Protein AF-A0A1W1XRQ3-F1 (afdb_monomer_lite)

InterPro domains:
  IPR025668 Transposase DDE domain [PF13751] (1-45)

Organism: NCBI:txid1121390

Secondary structure (DSSP, 8-state):
-----SHHHHHHHHHTT--S-SS-SHHHHHHHHHHHHHHHHHHHHHHHHHTTSS---HHHHHHH--

pLDDT: mean 87.92, std 11.57, range [51.88, 97.88]

Radius of gyration: 15.95 Å; chains: 1; bounding box: 31×28×40 Å

Sequence (66 aa):
RRKAIVEPVFGHMKNLGFRGFRLRGLEKVRGEFALMCAAHNLLKIVKAVAEGIINIDQRAIRAQAA

Foldseek 3Di:
DPDPDCVVVVVVLVVVVCPDDPDDDDVVSVVVVVVSVVVVVVVVVVVCVVVVVDDDDPVVVVVVVD

Structure (mmCIF, N/CA/C/O backbone):
data_AF-A0A1W1XRQ3-F1
#
_entry.id   AF-A0A1W1XRQ3-F1
#
loop_
_atom_site.group_PDB
_atom_site.id
_atom_site.type_symbol
_atom_site.label_atom_id
_atom_site.label_alt_id
_atom_site.label_comp_id
_atom_site.label_asym_id
_atom_site.label_entity_id
_atom_site.label_seq_id
_atom_site.pdbx_PDB_ins_code
_atom_site.Cartn_x
_atom_site.Cartn_y
_atom_site.Cartn_z
_atom_site.occupancy
_atom_site.B_iso_or_equiv
_atom_site.auth_seq_id
_atom_site.auth_comp_id
_atom_site.auth_asym_id
_atom_site.auth_atom_id
_atom_site.pdbx_PDB_model_num
ATOM 1 N N . ARG A 1 1 ? 10.447 -19.287 -0.424 1.00 51.88 1 ARG A N 1
ATOM 2 C CA . ARG A 1 1 ? 9.260 -19.411 0.465 1.00 51.88 1 ARG A CA 1
ATOM 3 C C . ARG A 1 1 ? 8.885 -18.009 0.960 1.00 51.88 1 ARG A C 1
ATOM 5 O O . ARG A 1 1 ? 9.761 -17.352 1.510 1.00 51.88 1 ARG A O 1
ATOM 12 N N . ARG A 1 2 ? 7.663 -17.494 0.725 1.00 59.06 2 ARG A N 1
ATOM 13 C CA . ARG A 1 2 ? 7.229 -16.221 1.349 1.00 59.06 2 ARG A CA 1
ATOM 14 C C . ARG A 1 2 ? 7.179 -16.434 2.864 1.00 59.06 2 ARG A C 1
ATOM 16 O O . ARG A 1 2 ? 6.646 -17.447 3.309 1.00 59.06 2 ARG A O 1
ATOM 23 N N . LYS A 1 3 ? 7.766 -15.523 3.641 1.00 63.88 3 LYS A N 1
ATOM 24 C CA . LYS A 1 3 ? 7.633 -15.543 5.102 1.00 63.88 3 LYS A CA 1
ATOM 25 C C . LYS A 1 3 ? 6.143 -15.364 5.433 1.00 63.88 3 LYS A C 1
ATOM 27 O O . LYS A 1 3 ? 5.531 -14.435 4.920 1.00 63.88 3 LYS A O 1
ATOM 32 N N . ALA A 1 4 ? 5.567 -16.271 6.224 1.00 74.94 4 ALA A N 1
ATOM 33 C CA . ALA A 1 4 ? 4.144 -16.255 6.596 1.00 74.94 4 ALA A CA 1
ATOM 34 C C . ALA A 1 4 ? 3.808 -15.201 7.670 1.00 74.94 4 ALA A C 1
ATOM 36 O O . ALA A 1 4 ? 2.649 -15.000 8.008 1.00 74.94 4 ALA A O 1
ATOM 37 N N . ILE A 1 5 ? 4.832 -14.533 8.201 1.00 83.38 5 ILE A N 1
ATOM 38 C CA . ILE A 1 5 ? 4.696 -13.481 9.199 1.00 83.38 5 ILE A CA 1
ATOM 39 C C . ILE A 1 5 ? 4.284 -12.155 8.558 1.00 83.38 5 ILE A C 1
ATOM 41 O O . ILE A 1 5 ? 4.783 -11.774 7.495 1.00 83.38 5 ILE A O 1
ATOM 45 N N . VAL A 1 6 ? 3.368 -11.448 9.217 1.00 85.12 6 VAL A N 1
ATOM 46 C CA . VAL A 1 6 ? 2.797 -10.189 8.722 1.00 85.12 6 VAL A CA 1
ATOM 47 C C . VAL A 1 6 ? 3.638 -8.965 9.094 1.00 85.12 6 VAL A C 1
ATOM 49 O O . VAL A 1 6 ? 3.546 -7.948 8.402 1.00 85.12 6 VAL A O 1
ATOM 52 N N . GLU A 1 7 ? 4.501 -9.040 10.120 1.00 90.19 7 GLU A N 1
ATOM 53 C CA . GLU A 1 7 ? 5.285 -7.878 10.573 1.00 90.19 7 GLU A CA 1
ATOM 54 C C . GLU A 1 7 ? 6.143 -7.234 9.471 1.00 90.19 7 GLU A C 1
ATOM 56 O O . GLU A 1 7 ? 6.140 -6.003 9.382 1.00 90.19 7 GLU A O 1
ATOM 61 N N . PRO A 1 8 ? 6.821 -7.986 8.577 1.00 89.19 8 PRO A N 1
ATOM 62 C CA . PRO A 1 8 ? 7.619 -7.383 7.510 1.00 89.19 8 PRO A CA 1
ATOM 63 C C . PRO A 1 8 ? 6.786 -6.533 6.547 1.00 89.19 8 PRO A C 1
ATOM 65 O O . PRO A 1 8 ? 7.251 -5.502 6.062 1.00 89.19 8 PRO A O 1
ATOM 68 N N . VAL A 1 9 ? 5.541 -6.939 6.279 1.00 87.25 9 VAL A N 1
ATOM 69 C CA . VAL A 1 9 ? 4.641 -6.196 5.386 1.00 87.25 9 VAL A CA 1
ATOM 70 C C . VAL A 1 9 ? 4.248 -4.874 6.038 1.00 87.25 9 VAL A C 1
ATOM 72 O O . VAL A 1 9 ? 4.338 -3.824 5.402 1.00 87.25 9 VAL A O 1
ATOM 75 N N . PHE A 1 10 ? 3.904 -4.896 7.328 1.00 88.88 10 PHE A N 1
ATOM 76 C CA . PHE A 1 10 ? 3.613 -3.679 8.086 1.00 88.88 10 PHE A CA 1
ATOM 77 C C . PHE A 1 10 ? 4.834 -2.763 8.231 1.00 88.88 10 PHE A C 1
ATOM 79 O O . PHE A 1 10 ? 4.691 -1.546 8.111 1.00 88.88 10 PHE A O 1
ATOM 86 N N . GLY A 1 11 ? 6.034 -3.317 8.425 1.00 92.31 11 GLY A N 1
ATOM 87 C CA . GLY A 1 11 ? 7.283 -2.550 8.433 1.00 92.31 11 GLY A CA 1
ATOM 88 C C . GLY A 1 11 ? 7.526 -1.825 7.108 1.00 92.31 11 GLY A C 1
ATOM 89 O O . GLY A 1 11 ? 7.789 -0.623 7.093 1.00 92.31 11 GLY A O 1
ATOM 90 N N . HIS A 1 12 ? 7.346 -2.516 5.980 1.00 92.00 12 HIS A N 1
ATOM 91 C CA . HIS A 1 12 ? 7.461 -1.895 4.660 1.00 92.00 12 HIS A CA 1
ATOM 92 C C . HIS A 1 12 ? 6.413 -0.812 4.413 1.00 92.00 12 HIS A C 1
ATOM 94 O O . HIS A 1 12 ? 6.765 0.257 3.922 1.00 92.00 12 HIS A O 1
ATOM 100 N N . MET A 1 13 ? 5.145 -1.053 4.759 1.00 93.31 13 MET A N 1
ATOM 101 C CA . MET A 1 13 ? 4.097 -0.036 4.605 1.00 93.31 13 MET A CA 1
ATOM 102 C C . MET A 1 13 ? 4.427 1.225 5.414 1.00 93.31 13 MET A C 1
ATOM 104 O O . MET A 1 13 ? 4.331 2.334 4.890 1.00 93.31 13 MET A O 1
ATOM 108 N N . LYS A 1 14 ? 4.928 1.067 6.644 1.00 92.88 14 LYS A N 1
ATOM 109 C CA . LYS A 1 14 ? 5.407 2.187 7.467 1.00 92.88 14 LYS A CA 1
ATOM 110 C C . LYS A 1 14 ? 6.571 2.941 6.814 1.00 92.88 14 LYS A C 1
ATOM 112 O O . LYS A 1 14 ? 6.579 4.169 6.845 1.00 92.88 14 LYS A O 1
ATOM 117 N N . ASN A 1 15 ? 7.524 2.235 6.203 1.00 94.00 15 ASN A N 1
ATOM 118 C CA . ASN A 1 15 ? 8.654 2.853 5.495 1.00 94.00 15 ASN A CA 1
ATOM 119 C C . ASN A 1 15 ? 8.231 3.588 4.214 1.00 94.00 15 ASN A C 1
ATOM 121 O O . ASN A 1 15 ? 8.871 4.563 3.842 1.00 94.00 15 ASN A O 1
ATOM 125 N N . LEU A 1 16 ? 7.127 3.176 3.584 1.00 92.88 16 LEU A N 1
ATOM 126 C CA . LEU A 1 16 ? 6.498 3.894 2.468 1.00 92.88 16 LEU A CA 1
ATOM 127 C C . LEU A 1 16 ? 5.694 5.130 2.917 1.00 92.88 16 LEU A C 1
ATOM 129 O O . LEU A 1 16 ? 5.089 5.797 2.086 1.00 92.88 16 LEU A O 1
ATOM 133 N N . GLY A 1 17 ? 5.671 5.438 4.218 1.00 92.31 17 GLY A N 1
ATOM 134 C CA . GLY A 1 17 ? 4.970 6.599 4.769 1.00 92.31 17 GLY A CA 1
ATOM 135 C C . GLY A 1 17 ? 3.551 6.315 5.264 1.00 92.31 17 GLY A C 1
ATOM 136 O O . GLY A 1 17 ? 2.885 7.235 5.736 1.00 92.31 17 GLY A O 1
ATOM 137 N N . PHE A 1 18 ? 3.081 5.062 5.240 1.00 94.00 18 PHE A N 1
ATOM 138 C CA . PHE A 1 18 ? 1.781 4.698 5.810 1.00 94.00 18 PHE A CA 1
ATOM 139 C C . PHE A 1 18 ? 1.865 4.656 7.345 1.00 94.00 18 PHE A C 1
ATOM 141 O O . PHE A 1 18 ? 2.211 3.636 7.948 1.00 94.00 18 PHE A O 1
ATOM 148 N N . ARG A 1 19 ? 1.624 5.805 7.989 1.00 92.00 19 ARG A N 1
ATOM 149 C CA . ARG A 1 19 ? 1.729 5.978 9.453 1.00 92.00 19 ARG A CA 1
ATOM 150 C C . ARG A 1 19 ? 0.411 5.774 10.200 1.00 92.00 19 ARG A C 1
ATOM 152 O O . ARG A 1 19 ? 0.439 5.548 11.404 1.00 92.00 19 ARG A O 1
ATOM 159 N N . GLY A 1 20 ? -0.716 5.814 9.499 1.00 93.12 20 GLY A N 1
ATOM 160 C CA . GLY A 1 20 ? -2.041 5.623 10.072 1.00 93.12 20 GLY A CA 1
ATOM 161 C C . GLY A 1 20 ? -3.132 5.804 9.025 1.00 93.12 20 GLY A C 1
ATOM 162 O O . GLY A 1 20 ? -2.856 6.230 7.905 1.00 93.12 20 GLY A O 1
ATOM 163 N N . PHE A 1 21 ? -4.362 5.480 9.412 1.00 95.38 21 PHE A N 1
ATOM 164 C CA . PHE A 1 21 ? -5.542 5.684 8.579 1.00 95.38 21 PHE A CA 1
ATOM 165 C C . PHE A 1 21 ? -5.985 7.144 8.617 1.00 95.38 21 PHE A C 1
ATOM 167 O O . PHE A 1 21 ? -6.028 7.766 9.684 1.00 95.38 21 PHE A O 1
ATOM 174 N N . ARG A 1 22 ? -6.327 7.689 7.453 1.00 94.62 22 ARG A N 1
ATOM 175 C CA . ARG A 1 22 ? -6.883 9.037 7.303 1.00 94.62 22 ARG A CA 1
ATOM 176 C C . ARG A 1 22 ? -8.401 9.027 7.417 1.00 94.62 22 ARG A C 1
ATOM 178 O O . ARG A 1 22 ? -8.983 10.023 7.848 1.00 94.62 22 ARG A O 1
ATOM 185 N N . LEU A 1 23 ? -9.043 7.927 7.029 1.00 96.88 23 LEU A N 1
ATOM 186 C CA . LEU A 1 23 ? -10.490 7.772 7.112 1.00 96.88 23 LEU A CA 1
ATOM 187 C C . LEU A 1 23 ? -10.914 7.215 8.477 1.00 96.88 23 LEU A C 1
ATOM 189 O O . LEU A 1 23 ? -10.148 6.563 9.185 1.00 96.88 23 LEU A O 1
ATOM 193 N N . ARG A 1 24 ? -12.168 7.482 8.853 1.00 96.31 24 ARG A N 1
ATOM 194 C CA . ARG A 1 24 ? -12.793 6.976 10.083 1.00 96.31 24 ARG A CA 1
ATOM 195 C C . ARG A 1 24 ? -13.976 6.074 9.741 1.00 96.31 24 ARG A C 1
ATOM 197 O O . ARG A 1 24 ? -14.686 6.330 8.769 1.00 96.31 24 ARG A O 1
ATOM 204 N N . GLY A 1 25 ? -14.198 5.059 10.574 1.00 97.06 25 GLY A N 1
ATOM 205 C CA . GLY A 1 25 ? -15.212 4.022 10.364 1.00 97.06 25 GLY A CA 1
ATOM 206 C C . GLY A 1 25 ? -14.665 2.818 9.592 1.00 97.06 25 GLY A C 1
ATOM 207 O O . GLY A 1 25 ? -13.876 2.969 8.660 1.00 97.06 25 GLY A O 1
ATOM 208 N N . LEU A 1 26 ? -15.081 1.613 9.996 1.00 96.94 26 LEU A N 1
ATOM 209 C CA . LEU A 1 26 ? -14.509 0.344 9.527 1.00 96.94 26 LEU A CA 1
ATOM 210 C C . LEU A 1 26 ? -14.592 0.172 8.005 1.00 96.94 26 LEU A C 1
ATOM 212 O O . LEU A 1 26 ? -13.629 -0.260 7.381 1.00 96.94 26 LEU A O 1
ATOM 216 N N . GLU A 1 27 ? -15.730 0.519 7.411 1.00 97.88 27 GLU A N 1
ATOM 217 C CA . GLU A 1 27 ? -15.956 0.396 5.969 1.00 97.88 27 GLU A CA 1
ATOM 218 C C . GLU A 1 27 ? -14.960 1.243 5.162 1.00 97.88 27 GLU A C 1
ATOM 220 O O . GLU A 1 27 ? -14.278 0.742 4.269 1.00 97.88 27 GLU A O 1
ATOM 225 N N . LYS A 1 28 ? -14.799 2.515 5.535 1.00 97.31 28 LYS A N 1
ATOM 226 C CA . LYS A 1 28 ? -13.885 3.440 4.856 1.00 97.31 28 LYS A CA 1
ATOM 227 C C . LYS A 1 28 ? -12.422 3.048 5.064 1.00 97.31 28 LYS A C 1
ATOM 229 O O . LYS A 1 28 ? -11.642 3.055 4.115 1.00 97.31 28 LYS A O 1
ATOM 234 N N . VAL A 1 29 ? -12.064 2.645 6.285 1.00 97.56 29 VAL A N 1
ATOM 235 C CA . VAL A 1 29 ? -10.720 2.147 6.626 1.00 97.56 29 VAL A CA 1
ATOM 236 C C . VAL A 1 29 ? -10.369 0.890 5.827 1.00 97.56 29 VAL A C 1
ATOM 238 O O . VAL A 1 29 ? -9.234 0.755 5.373 1.00 97.56 29 VAL A O 1
ATOM 241 N N . ARG A 1 30 ? -11.331 -0.014 5.593 1.00 97.44 30 ARG A N 1
ATOM 242 C CA . ARG A 1 30 ? -11.128 -1.182 4.721 1.00 97.44 30 ARG A CA 1
ATOM 243 C C . ARG A 1 30 ? -10.772 -0.767 3.296 1.00 97.44 30 ARG A C 1
ATOM 245 O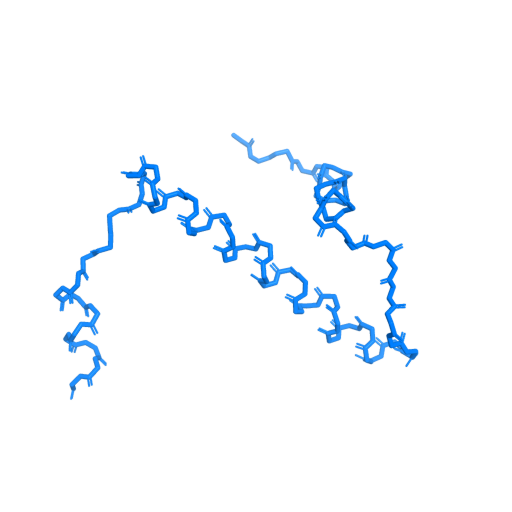 O . ARG A 1 30 ? -9.832 -1.326 2.736 1.00 97.44 30 ARG A O 1
ATOM 252 N N . GLY A 1 31 ? -11.477 0.218 2.738 1.00 97.50 31 GLY A N 1
ATOM 253 C CA . GLY A 1 31 ? -11.158 0.773 1.420 1.00 97.50 31 GLY A CA 1
ATOM 254 C C . GLY A 1 31 ? -9.758 1.393 1.367 1.00 97.50 31 GLY A C 1
ATOM 255 O O . GLY A 1 31 ? -8.980 1.093 0.464 1.00 97.50 31 GLY A O 1
ATOM 256 N N . GLU A 1 32 ? -9.400 2.192 2.376 1.00 96.81 32 GLU A N 1
ATOM 257 C CA . GLU A 1 32 ? -8.069 2.802 2.489 1.00 96.81 32 GLU A CA 1
ATOM 258 C C . GLU A 1 32 ? -6.955 1.746 2.578 1.00 96.81 32 GLU A C 1
ATOM 260 O O . GLU A 1 32 ? -5.947 1.834 1.873 1.00 96.81 32 GLU A O 1
ATOM 265 N N . PHE A 1 33 ? -7.150 0.707 3.395 1.00 95.31 33 PHE A N 1
ATOM 266 C CA . PHE A 1 33 ? -6.184 -0.382 3.517 1.00 95.31 33 PHE A CA 1
ATOM 267 C C . PHE A 1 33 ? -6.053 -1.186 2.218 1.00 95.31 33 PHE A C 1
ATOM 269 O O . PHE A 1 33 ? -4.938 -1.499 1.803 1.00 95.31 33 PHE A O 1
ATOM 276 N N . ALA A 1 34 ? -7.168 -1.480 1.540 1.00 96.38 34 ALA A N 1
ATOM 277 C CA . ALA A 1 34 ? -7.158 -2.177 0.256 1.00 96.38 34 ALA A CA 1
ATOM 278 C C . ALA A 1 34 ? -6.385 -1.390 -0.814 1.00 96.38 34 ALA A C 1
ATOM 280 O O . ALA A 1 34 ? -5.569 -1.971 -1.534 1.00 96.38 34 ALA A O 1
ATOM 281 N N . LEU A 1 35 ? -6.575 -0.068 -0.868 1.00 96.31 35 LEU A N 1
ATOM 282 C CA . LEU A 1 35 ? -5.829 0.811 -1.767 1.00 96.31 35 LEU A CA 1
ATOM 283 C C . LEU A 1 35 ? -4.325 0.798 -1.456 1.00 96.31 35 LEU A C 1
ATOM 285 O O . LEU A 1 35 ? -3.509 0.668 -2.370 1.00 96.31 35 LEU A O 1
ATOM 289 N N . MET A 1 36 ? -3.947 0.862 -0.175 1.00 95.44 36 MET A N 1
ATOM 290 C CA . MET A 1 36 ? -2.547 0.747 0.244 1.00 95.44 36 MET A CA 1
ATOM 291 C C . MET A 1 36 ? -1.946 -0.610 -0.162 1.00 95.44 36 MET A C 1
ATOM 293 O O . MET A 1 36 ? -0.842 -0.662 -0.705 1.00 95.44 36 MET A O 1
ATOM 297 N N . CYS A 1 37 ? -2.669 -1.717 0.030 1.00 94.56 37 CYS A N 1
ATOM 298 C CA . CYS A 1 37 ? -2.219 -3.037 -0.416 1.00 94.56 37 CYS A CA 1
ATOM 299 C C . CYS A 1 37 ? -2.047 -3.110 -1.941 1.00 94.56 37 CYS A C 1
ATOM 301 O O . CYS A 1 37 ? -1.045 -3.653 -2.414 1.00 94.56 37 CYS A O 1
ATOM 303 N N . ALA A 1 38 ? -2.982 -2.543 -2.709 1.00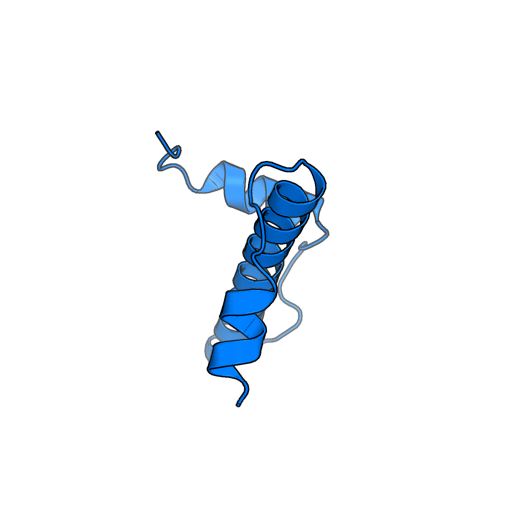 96.25 38 ALA A N 1
ATOM 304 C CA . ALA A 1 38 ? -2.893 -2.485 -4.164 1.00 96.25 38 ALA A CA 1
ATOM 305 C C . ALA A 1 38 ? -1.651 -1.701 -4.610 1.00 96.25 38 ALA A C 1
ATOM 307 O O . ALA A 1 38 ? -0.827 -2.233 -5.354 1.00 96.25 38 ALA A O 1
ATOM 308 N N . ALA A 1 39 ? -1.450 -0.493 -4.079 1.00 95.44 39 ALA A N 1
ATOM 309 C CA . ALA A 1 39 ? -0.276 0.326 -4.373 1.00 95.44 39 ALA A CA 1
ATOM 310 C C . ALA A 1 39 ? 1.038 -0.376 -3.984 1.00 95.44 39 ALA A C 1
ATOM 312 O O . ALA A 1 39 ? 1.999 -0.372 -4.755 1.00 95.44 39 ALA A O 1
ATOM 313 N N . HIS A 1 40 ? 1.080 -1.042 -2.823 1.00 93.62 40 HIS A N 1
ATOM 314 C CA . HIS A 1 40 ? 2.248 -1.811 -2.388 1.00 93.62 40 HIS A CA 1
ATOM 315 C C . HIS A 1 40 ? 2.588 -2.949 -3.362 1.00 93.62 40 HIS A C 1
ATOM 317 O O . HIS A 1 40 ? 3.759 -3.161 -3.687 1.00 93.62 40 HIS A O 1
ATOM 323 N N . ASN A 1 41 ? 1.577 -3.675 -3.845 1.00 93.12 41 ASN A N 1
ATOM 324 C CA . ASN A 1 41 ? 1.765 -4.758 -4.808 1.00 93.12 41 ASN A CA 1
ATOM 325 C C . ASN A 1 41 ? 2.193 -4.231 -6.183 1.00 93.12 41 ASN A C 1
ATOM 327 O O . ASN A 1 41 ? 3.123 -4.777 -6.775 1.00 93.12 41 ASN A O 1
ATOM 331 N N . LEU A 1 42 ? 1.579 -3.145 -6.658 1.00 95.12 42 LEU A N 1
ATOM 332 C CA . LEU A 1 42 ? 1.951 -2.496 -7.917 1.00 95.12 42 LEU A CA 1
ATOM 333 C C . LEU A 1 42 ? 3.401 -2.014 -7.893 1.00 95.12 42 LEU A C 1
ATOM 335 O O . LEU A 1 42 ? 4.143 -2.288 -8.830 1.00 95.12 42 LEU A O 1
ATOM 339 N N . LEU A 1 43 ? 3.847 -1.388 -6.800 1.00 94.44 43 LEU A N 1
ATOM 340 C CA . LEU A 1 43 ? 5.239 -0.954 -6.659 1.00 94.44 43 LEU A CA 1
ATOM 341 C C . LEU A 1 43 ? 6.221 -2.127 -6.788 1.00 94.44 43 LEU A C 1
ATOM 343 O O . LEU A 1 43 ? 7.287 -1.978 -7.378 1.00 94.44 43 LEU A O 1
ATOM 347 N N . LYS A 1 44 ? 5.871 -3.305 -6.260 1.00 91.81 44 LYS A N 1
ATOM 348 C CA . LYS A 1 44 ? 6.698 -4.512 -6.408 1.00 91.81 44 LYS A CA 1
ATOM 349 C C . LYS A 1 44 ? 6.750 -5.000 -7.850 1.00 91.81 44 LYS A C 1
ATOM 351 O O . LYS A 1 44 ? 7.821 -5.395 -8.293 1.00 91.81 44 LYS A O 1
ATOM 356 N N . ILE A 1 45 ? 5.625 -4.964 -8.563 1.00 93.88 45 ILE A N 1
ATOM 357 C CA . ILE A 1 45 ? 5.574 -5.334 -9.982 1.00 93.88 45 ILE A CA 1
ATOM 358 C C . ILE A 1 45 ? 6.428 -4.363 -10.797 1.00 93.88 45 ILE A C 1
ATOM 360 O O . ILE A 1 45 ? 7.295 -4.808 -11.535 1.00 93.88 45 ILE A O 1
ATOM 364 N N . VAL A 1 46 ? 6.253 -3.052 -10.610 1.00 94.50 46 VAL A N 1
ATOM 365 C CA . VAL A 1 46 ? 7.033 -2.025 -11.322 1.00 94.50 46 VAL A CA 1
ATOM 366 C C . VAL A 1 46 ? 8.530 -2.197 -11.073 1.00 94.50 46 VAL A C 1
ATOM 368 O O . VAL A 1 46 ? 9.307 -2.153 -12.020 1.00 94.50 46 VAL A O 1
ATOM 371 N N . LYS A 1 47 ? 8.943 -2.457 -9.825 1.00 94.06 47 LYS A N 1
ATOM 372 C CA . LYS A 1 47 ? 10.348 -2.756 -9.507 1.00 94.06 47 LYS A CA 1
ATOM 373 C C . LYS A 1 47 ? 10.845 -4.012 -10.214 1.00 94.06 47 LYS A C 1
ATOM 375 O O . LYS A 1 47 ? 11.885 -3.962 -10.850 1.00 94.06 47 LYS A O 1
ATOM 380 N N . ALA A 1 48 ? 10.080 -5.100 -10.171 1.00 94.38 48 ALA A N 1
ATOM 381 C CA . ALA A 1 48 ? 10.450 -6.341 -10.843 1.00 94.38 48 ALA A CA 1
ATOM 382 C C . ALA A 1 48 ? 10.544 -6.182 -12.373 1.00 94.38 48 ALA A C 1
ATOM 384 O O . ALA A 1 48 ? 11.379 -6.820 -13.005 1.00 94.38 48 ALA A O 1
ATOM 385 N N . VAL A 1 49 ? 9.717 -5.322 -12.970 1.00 94.12 49 VAL A N 1
ATOM 386 C CA . VAL A 1 49 ? 9.799 -4.970 -14.395 1.00 94.12 49 VAL A CA 1
ATOM 387 C C . VAL A 1 49 ? 11.049 -4.133 -14.674 1.00 94.12 49 VAL A C 1
ATOM 389 O O . VAL A 1 49 ? 11.788 -4.439 -15.603 1.00 94.12 49 VAL A O 1
ATOM 392 N N . ALA A 1 50 ? 11.326 -3.114 -13.854 1.00 93.00 50 ALA A N 1
ATOM 393 C CA . ALA A 1 50 ? 12.507 -2.260 -13.999 1.00 93.00 50 ALA A CA 1
ATOM 394 C C . ALA A 1 50 ? 13.828 -3.029 -13.806 1.00 93.00 50 ALA A C 1
ATOM 396 O O . ALA A 1 50 ? 14.820 -2.728 -14.461 1.00 93.00 50 ALA A O 1
ATOM 397 N N . GLU A 1 51 ? 13.829 -4.040 -12.938 1.00 94.94 51 GLU A N 1
ATOM 398 C CA . GLU A 1 51 ? 14.953 -4.955 -12.704 1.00 94.94 51 GLU A CA 1
ATOM 399 C C . GLU A 1 51 ? 15.065 -6.053 -13.783 1.00 94.94 51 GLU A C 1
ATOM 401 O O . GLU A 1 51 ? 15.975 -6.877 -13.727 1.00 94.94 51 GLU A O 1
ATOM 406 N N . GLY A 1 52 ? 14.149 -6.096 -14.759 1.00 91.38 52 GLY A N 1
ATOM 407 C CA . GLY A 1 52 ? 14.146 -7.091 -15.838 1.00 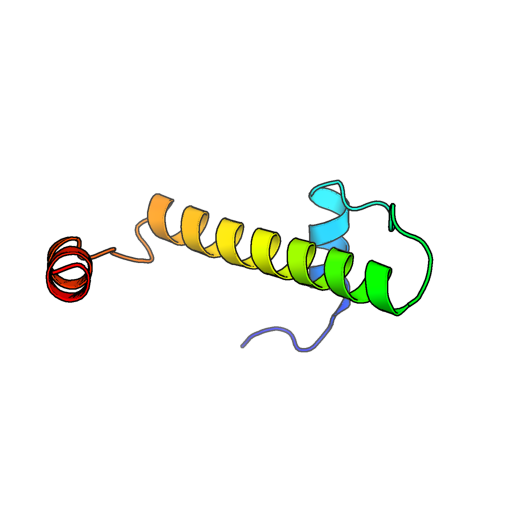91.38 52 GLY A CA 1
ATOM 408 C C . GLY A 1 52 ? 13.727 -8.502 -15.408 1.00 91.38 52 GLY A C 1
ATOM 409 O O . GLY A 1 52 ? 13.869 -9.450 -16.176 1.00 91.38 52 GLY A O 1
ATOM 410 N N . ILE A 1 53 ? 13.195 -8.663 -14.192 1.00 91.88 53 ILE A N 1
ATOM 411 C CA . ILE A 1 53 ? 12.704 -9.946 -13.665 1.00 91.88 53 ILE A CA 1
ATOM 412 C C . ILE A 1 53 ? 11.394 -10.342 -14.358 1.00 91.88 53 ILE A C 1
ATOM 414 O O . ILE A 1 53 ? 11.150 -11.520 -14.616 1.00 91.88 53 ILE A O 1
ATOM 418 N N . ILE A 1 54 ? 10.536 -9.358 -14.645 1.00 89.69 54 ILE A N 1
ATOM 419 C CA . ILE A 1 54 ? 9.274 -9.550 -15.366 1.00 89.69 54 ILE A CA 1
ATOM 420 C C . ILE A 1 54 ? 9.383 -8.876 -16.733 1.00 89.69 54 ILE A C 1
ATOM 422 O O . ILE A 1 54 ? 9.461 -7.652 -16.818 1.00 89.69 54 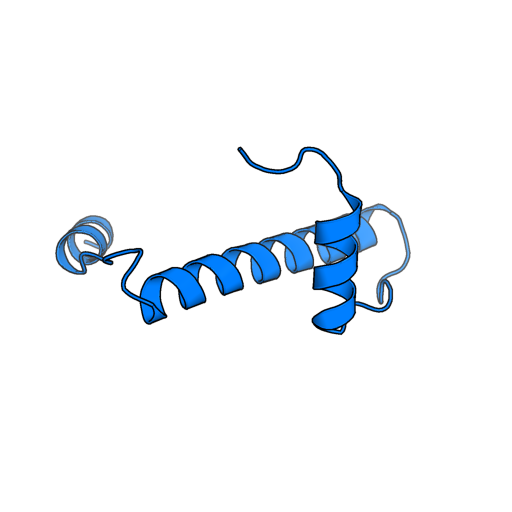ILE A O 1
ATOM 426 N N . ASN A 1 55 ? 9.312 -9.672 -17.801 1.00 86.50 55 ASN A N 1
ATOM 427 C CA . ASN A 1 55 ?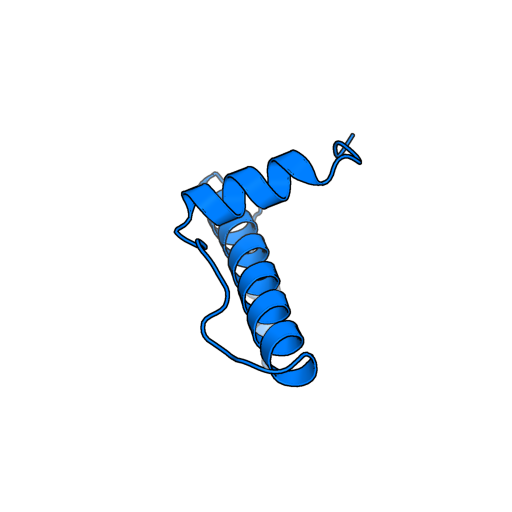 9.207 -9.167 -19.167 1.00 86.50 55 ASN A CA 1
ATOM 428 C C . ASN A 1 55 ? 7.740 -8.932 -19.523 1.00 86.50 55 ASN A C 1
ATOM 430 O O . ASN A 1 55 ? 6.942 -9.869 -19.565 1.00 86.50 55 ASN A O 1
ATOM 434 N N . ILE A 1 56 ? 7.386 -7.676 -19.782 1.00 81.12 56 ILE A N 1
ATOM 435 C CA . ILE A 1 56 ? 6.053 -7.320 -20.259 1.00 81.12 56 ILE A CA 1
ATOM 436 C C . ILE A 1 56 ? 6.040 -7.462 -21.780 1.00 81.12 56 ILE A C 1
ATOM 438 O O . ILE A 1 56 ? 6.595 -6.622 -22.485 1.00 81.12 56 ILE A O 1
ATOM 442 N N . ASP A 1 57 ? 5.389 -8.503 -22.295 1.00 81.19 57 ASP A N 1
ATOM 443 C CA . ASP A 1 57 ? 5.154 -8.612 -23.733 1.00 81.19 57 ASP A CA 1
ATOM 444 C C . ASP A 1 57 ? 4.054 -7.626 -24.164 1.00 81.19 57 ASP A C 1
ATOM 446 O O . ASP A 1 57 ? 2.860 -7.842 -23.934 1.00 81.19 57 ASP A O 1
ATOM 450 N N . GLN A 1 58 ? 4.451 -6.526 -24.810 1.00 74.56 58 GLN A N 1
ATOM 451 C CA . GLN A 1 58 ? 3.503 -5.552 -25.357 1.00 74.56 58 GLN A CA 1
ATOM 452 C C . GLN A 1 58 ? 2.586 -6.134 -26.443 1.00 74.56 58 GLN A C 1
ATOM 454 O O . GLN A 1 58 ? 1.527 -5.550 -26.692 1.00 74.56 58 GLN A O 1
ATOM 459 N N . ARG A 1 59 ? 2.940 -7.254 -27.090 1.00 76.12 59 ARG A N 1
ATOM 460 C CA . ARG A 1 59 ? 2.093 -7.872 -28.125 1.00 76.12 59 ARG A CA 1
ATOM 461 C C . ARG A 1 59 ? 0.837 -8.485 -27.514 1.00 76.12 59 ARG A C 1
ATOM 463 O O . ARG A 1 59 ? -0.254 -8.239 -28.018 1.00 76.12 59 ARG A O 1
ATOM 470 N N . ALA A 1 60 ? 0.981 -9.198 -26.398 1.00 71.94 60 ALA A N 1
ATOM 471 C CA . ALA A 1 60 ? -0.141 -9.782 -25.667 1.00 71.94 60 ALA A CA 1
ATOM 472 C C . ALA A 1 60 ? -1.102 -8.708 -25.127 1.00 71.94 60 ALA A C 1
ATOM 474 O O . ALA A 1 60 ? -2.315 -8.843 -25.265 1.00 71.94 60 ALA A O 1
ATOM 475 N N . ILE A 1 61 ? -0.563 -7.603 -24.594 1.00 71.12 61 ILE A N 1
ATOM 476 C CA . ILE A 1 61 ? -1.375 -6.489 -24.073 1.00 71.12 61 ILE A CA 1
ATOM 477 C C . ILE A 1 61 ? -2.191 -5.829 -25.189 1.00 71.12 61 ILE A C 1
ATOM 479 O O . ILE A 1 61 ? -3.370 -5.537 -25.006 1.00 71.12 61 ILE A O 1
ATOM 483 N N . ARG A 1 62 ? -1.581 -5.599 -26.358 1.00 74.62 62 ARG A N 1
ATOM 484 C CA . ARG A 1 62 ? -2.266 -4.975 -27.500 1.00 74.62 62 ARG A CA 1
ATOM 485 C C . ARG A 1 62 ? -3.324 -5.885 -28.126 1.00 74.62 62 ARG A C 1
ATOM 487 O O . ARG A 1 62 ? -4.333 -5.37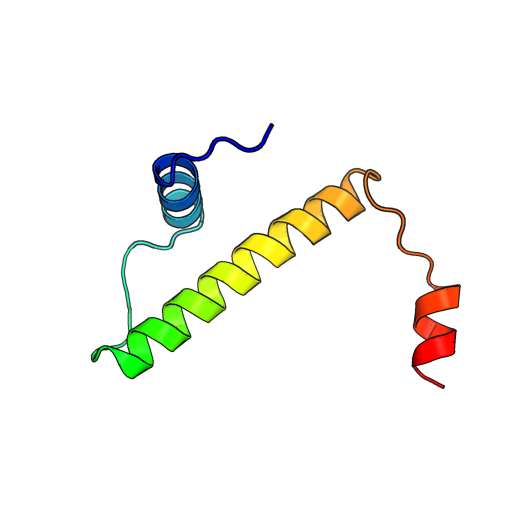1 -28.584 1.00 74.62 62 ARG A O 1
ATOM 494 N N . ALA A 1 63 ? -3.122 -7.203 -28.110 1.00 71.25 63 ALA A N 1
ATOM 495 C CA . ALA A 1 63 ? -4.089 -8.172 -28.628 1.00 71.25 63 ALA A CA 1
ATOM 496 C C . ALA A 1 63 ? -5.343 -8.334 -27.746 1.00 71.25 63 ALA A C 1
ATOM 498 O O . ALA A 1 63 ? -6.365 -8.781 -28.241 1.00 71.25 63 ALA A O 1
ATOM 499 N N . GLN A 1 64 ? -5.270 -7.987 -26.455 1.00 65.44 64 GLN A N 1
ATOM 500 C CA . GLN A 1 64 ? -6.419 -8.003 -25.534 1.00 65.44 64 GLN A CA 1
ATOM 501 C C . GLN A 1 64 ? -7.190 -6.676 -25.498 1.00 65.44 64 GLN A C 1
ATOM 503 O O . GLN A 1 64 ? -8.294 -6.626 -24.965 1.00 65.44 64 GLN A O 1
ATOM 508 N N . ALA A 1 65 ? -6.587 -5.597 -26.004 1.00 62.75 65 ALA A N 1
ATOM 509 C CA . ALA A 1 65 ? -7.182 -4.263 -26.057 1.00 62.75 65 ALA A CA 1
ATOM 510 C C . ALA A 1 65 ? -7.866 -3.953 -27.406 1.00 62.75 65 ALA A C 1
ATOM 512 O O . ALA A 1 65 ? -8.370 -2.842 -27.576 1.00 62.75 65 ALA A O 1
ATOM 513 N N . ALA A 1 66 ? -7.854 -4.906 -28.343 1.00 52.22 66 ALA A N 1
ATOM 514 C CA . ALA A 1 66 ? -8.555 -4.882 -29.626 1.00 52.22 66 ALA A CA 1
ATOM 515 C C . ALA A 1 66 ? -9.698 -5.904 -29.605 1.00 52.22 66 ALA A C 1
ATOM 517 O O . ALA A 1 66 ? -10.746 -5.606 -30.216 1.00 52.22 66 ALA A O 1
#